Protein AF-A0A1F7LRV3-F1 (afdb_monomer)

pLDDT: mean 76.82, std 17.43, range [38.5, 96.56]

Radius of gyration: 21.8 Å; Cα contacts (8 Å, |Δi|>4): 154; chains: 1; bounding box: 42×73×47 Å

Sequence (112 aa):
MTPTVVPGAGEVVSFTTLYSPPEGFRSPLHIALVELEGGARFVCHGAETRGLKIGAAVAVEAVDEVYYFSHLGALDRARLFWRRAGRAGDRVTAIARSLAKRAWKGPSRGAS

Structure (mmCIF, N/CA/C/O backbone):
data_AF-A0A1F7LRV3-F1
#
_entry.id   AF-A0A1F7LRV3-F1
#
loop_
_atom_site.group_PDB
_atom_site.id
_atom_site.type_symbol
_atom_site.label_atom_id
_atom_site.label_alt_id
_atom_site.label_comp_id
_atom_site.label_asym_id
_atom_site.label_entity_id
_atom_site.label_seq_id
_atom_site.pdbx_PDB_ins_code
_atom_site.Cartn_x
_atom_site.Cartn_y
_atom_site.Cartn_z
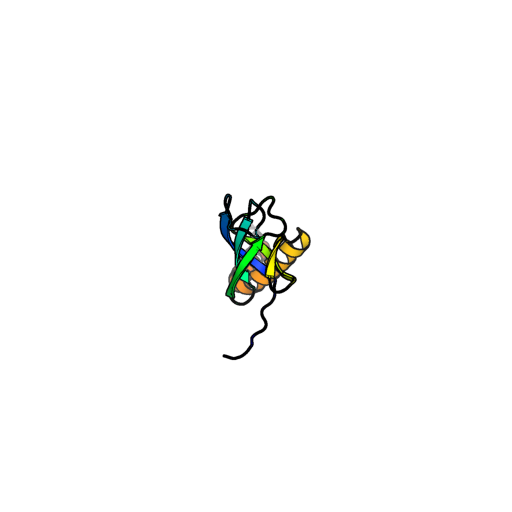_atom_site.occupancy
_atom_site.B_iso_or_equiv
_atom_site.auth_seq_id
_atom_site.auth_comp_id
_atom_site.auth_asym_id
_atom_site.auth_atom_id
_atom_site.pdbx_PDB_model_num
ATOM 1 N N . MET A 1 1 ? -8.903 -20.695 12.278 1.00 71.75 1 MET A N 1
ATOM 2 C CA . MET A 1 1 ? -9.060 -19.232 12.109 1.00 71.75 1 MET A CA 1
ATOM 3 C C . MET A 1 1 ? -10.427 -18.979 11.498 1.00 71.75 1 MET A C 1
ATOM 5 O O . MET A 1 1 ? -10.827 -19.771 10.654 1.00 71.75 1 MET A O 1
ATOM 9 N N . THR A 1 2 ? -11.143 -17.940 11.927 1.00 87.00 2 THR A N 1
ATOM 10 C CA . THR A 1 2 ? -12.458 -17.591 11.363 1.00 87.00 2 THR A CA 1
ATOM 11 C C . THR A 1 2 ? -12.261 -16.582 10.231 1.00 87.00 2 THR A C 1
ATOM 13 O O . THR A 1 2 ? -11.618 -15.557 10.472 1.00 87.00 2 THR A O 1
ATOM 16 N N . PRO A 1 3 ? -12.776 -16.837 9.015 1.00 84.94 3 PRO A N 1
ATOM 17 C CA . PRO A 1 3 ? -12.734 -15.858 7.934 1.00 84.94 3 PRO A CA 1
ATOM 18 C C . PRO A 1 3 ? -13.350 -14.531 8.382 1.00 84.94 3 PRO A C 1
ATOM 20 O O . PRO A 1 3 ? -14.369 -14.515 9.071 1.00 84.94 3 PRO A O 1
ATOM 23 N N . THR A 1 4 ? -12.720 -13.420 8.016 1.00 83.62 4 THR A N 1
ATOM 24 C CA . THR A 1 4 ? -13.196 -12.073 8.347 1.00 83.62 4 THR A CA 1
ATOM 25 C C . THR A 1 4 ? -13.136 -11.212 7.100 1.00 83.62 4 THR A C 1
ATOM 27 O O . THR A 1 4 ? -12.169 -11.274 6.345 1.00 83.62 4 THR A O 1
ATOM 30 N N . VAL A 1 5 ? -14.175 -10.406 6.897 1.00 85.44 5 VAL A N 1
ATOM 31 C CA . VAL A 1 5 ? -14.250 -9.435 5.806 1.00 85.44 5 VAL A CA 1
ATOM 32 C C . VAL A 1 5 ? -13.876 -8.067 6.361 1.00 85.44 5 VAL A C 1
ATOM 34 O O . VAL A 1 5 ? -14.474 -7.603 7.333 1.00 85.44 5 VAL A O 1
ATOM 37 N N . VAL A 1 6 ? -12.891 -7.424 5.739 1.00 85.38 6 VAL A N 1
ATOM 38 C CA . VAL A 1 6 ? -12.463 -6.058 6.055 1.00 85.38 6 VAL A CA 1
ATOM 39 C C . VAL A 1 6 ? -12.722 -5.155 4.848 1.00 85.38 6 VAL A C 1
ATOM 41 O O . VAL A 1 6 ? -12.553 -5.607 3.713 1.00 85.38 6 VAL A O 1
ATOM 44 N N . PRO A 1 7 ? -13.151 -3.896 5.039 1.00 87.00 7 PRO A N 1
ATOM 45 C CA . PRO A 1 7 ? -13.257 -2.955 3.932 1.00 87.00 7 PRO A CA 1
ATOM 46 C C . PRO A 1 7 ? -11.894 -2.746 3.261 1.00 87.00 7 PRO A C 1
ATOM 48 O O . PRO A 1 7 ? -10.893 -2.524 3.938 1.00 87.00 7 PRO A O 1
ATOM 51 N N . GLY A 1 8 ? -11.863 -2.757 1.927 1.00 87.00 8 GLY A N 1
ATOM 52 C CA . GLY A 1 8 ? -10.634 -2.581 1.143 1.00 87.00 8 GLY A CA 1
ATOM 53 C C . GLY A 1 8 ? -10.061 -1.160 1.150 1.00 87.00 8 GLY A C 1
ATOM 54 O O . GLY A 1 8 ? -9.047 -0.915 0.515 1.00 87.00 8 GLY A O 1
ATOM 55 N N . ALA A 1 9 ? -10.677 -0.202 1.844 1.00 90.69 9 ALA A N 1
ATOM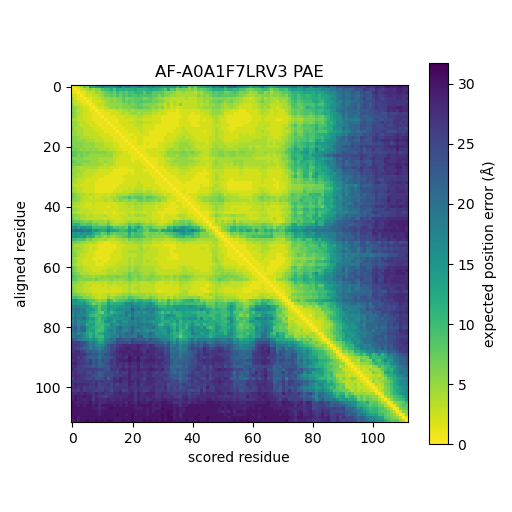 56 C CA . ALA A 1 9 ? -10.140 1.150 1.966 1.00 90.69 9 ALA A CA 1
ATOM 57 C C . ALA A 1 9 ? -9.184 1.268 3.162 1.00 90.69 9 ALA A C 1
ATOM 59 O O . ALA A 1 9 ? -9.446 0.718 4.233 1.00 90.69 9 ALA A O 1
ATOM 60 N N . GLY A 1 10 ? -8.103 2.032 3.004 1.00 92.19 10 GLY A N 1
ATOM 61 C CA . GLY A 1 10 ? -7.087 2.184 4.040 1.00 92.19 10 GLY A CA 1
ATOM 62 C C . GLY A 1 10 ? -6.165 3.383 3.853 1.00 92.19 10 GLY A C 1
ATOM 63 O O . GLY A 1 10 ? -6.411 4.275 3.039 1.00 92.19 10 GLY A O 1
ATOM 64 N N . GLU A 1 11 ? -5.103 3.417 4.652 1.00 93.00 11 GLU A N 1
ATOM 65 C CA . GLU A 1 11 ? -4.023 4.403 4.564 1.00 93.00 11 GLU A CA 1
ATOM 66 C C . GLU A 1 11 ? -2.659 3.724 4.456 1.00 93.00 11 GLU A C 1
ATOM 68 O O . GLU A 1 11 ? -2.385 2.737 5.137 1.00 93.00 11 GLU A O 1
ATOM 73 N N . VAL A 1 12 ? -1.778 4.287 3.631 1.00 93.88 12 VAL A N 1
ATOM 74 C CA . VAL A 1 12 ? -0.375 3.866 3.549 1.00 93.88 12 VAL A CA 1
ATOM 75 C C . VAL A 1 12 ? 0.329 4.226 4.854 1.00 93.88 12 VAL A C 1
ATOM 77 O O . VAL A 1 12 ? 0.516 5.404 5.152 1.00 93.88 12 VAL A O 1
ATOM 80 N N . VAL A 1 13 ? 0.761 3.229 5.621 1.00 96.00 13 VAL A N 1
ATOM 81 C CA . VAL A 1 13 ? 1.532 3.442 6.859 1.00 96.00 13 VAL A CA 1
ATOM 82 C C . VAL A 1 13 ? 3.038 3.418 6.611 1.00 96.00 13 VAL A C 1
ATOM 84 O O . VAL A 1 13 ? 3.793 4.090 7.306 1.00 96.00 13 VAL A O 1
ATOM 87 N N . SER A 1 14 ? 3.480 2.673 5.601 1.00 96.06 14 SER A N 1
ATOM 88 C CA . SER A 1 14 ? 4.870 2.620 5.153 1.00 96.06 14 SER A CA 1
ATOM 89 C C . SER A 1 14 ? 4.914 2.165 3.700 1.00 96.06 14 SER A C 1
ATOM 91 O O . SER A 1 14 ? 3.994 1.492 3.235 1.00 96.06 14 SER A O 1
ATOM 93 N N . PHE A 1 15 ? 5.971 2.517 2.977 1.00 95.56 15 PHE A N 1
ATOM 94 C CA . PHE A 1 15 ? 6.179 2.040 1.618 1.00 95.56 15 PHE A CA 1
ATOM 95 C C . PHE A 1 15 ? 7.659 1.892 1.295 1.00 95.56 15 PHE A C 1
ATOM 97 O O . PHE A 1 15 ? 8.525 2.489 1.932 1.00 95.56 15 PHE A O 1
ATOM 104 N N . THR A 1 16 ? 7.931 1.099 0.270 1.00 94.38 16 THR A N 1
ATOM 105 C CA . THR A 1 16 ? 9.247 0.964 -0.333 1.00 94.38 16 THR A CA 1
ATOM 106 C C . THR A 1 16 ? 9.123 0.881 -1.849 1.00 94.38 16 THR A C 1
ATOM 108 O O . THR A 1 16 ? 8.078 0.515 -2.396 1.00 94.38 16 THR A O 1
ATOM 111 N N . THR A 1 17 ? 10.211 1.231 -2.521 1.00 93.31 17 THR A N 1
ATOM 112 C CA . THR A 1 17 ? 10.355 1.111 -3.967 1.00 93.31 17 THR A CA 1
ATOM 113 C C . THR A 1 17 ? 11.542 0.205 -4.244 1.00 93.31 17 THR A C 1
ATOM 115 O O . THR A 1 17 ? 12.679 0.538 -3.913 1.00 93.31 17 THR A O 1
ATOM 118 N N . LEU A 1 18 ? 11.278 -0.943 -4.860 1.00 94.00 18 LEU A N 1
ATOM 119 C CA . LEU A 1 18 ? 12.298 -1.869 -5.322 1.00 94.00 18 LEU A CA 1
ATOM 120 C C . LEU A 1 18 ? 12.686 -1.474 -6.748 1.00 94.00 18 LEU A C 1
ATOM 122 O O . LEU A 1 18 ? 11.956 -1.739 -7.702 1.00 94.00 18 LEU A O 1
ATOM 126 N N . TYR A 1 19 ? 13.848 -0.837 -6.885 1.00 94.25 19 TYR A N 1
ATOM 127 C CA . TYR A 1 19 ? 14.411 -0.475 -8.191 1.00 94.25 19 TYR A CA 1
ATOM 128 C C . TYR A 1 19 ? 15.015 -1.675 -8.939 1.00 94.25 19 TYR A C 1
ATOM 130 O O . TYR A 1 19 ? 15.108 -1.647 -10.164 1.00 94.25 19 TYR A O 1
ATOM 138 N N . SER A 1 20 ? 15.351 -2.748 -8.219 1.00 95.88 20 SER A N 1
ATOM 139 C CA . SER A 1 20 ? 15.858 -4.007 -8.780 1.00 95.88 20 SER A CA 1
ATOM 140 C C . SER A 1 20 ? 15.039 -5.186 -8.245 1.00 95.88 20 SER A C 1
ATOM 142 O O . SER A 1 20 ? 15.511 -5.902 -7.360 1.00 95.88 20 SER A O 1
ATOM 144 N N . PRO A 1 21 ? 13.777 -5.346 -8.681 1.00 95.38 21 PRO A N 1
ATOM 145 C CA . PRO A 1 21 ? 12.944 -6.450 -8.230 1.00 95.38 21 PRO A CA 1
ATOM 146 C C . PRO A 1 21 ? 13.395 -7.781 -8.869 1.00 95.38 21 PRO A C 1
ATOM 148 O O . PRO A 1 21 ? 14.099 -7.765 -9.883 1.00 95.38 21 PRO A O 1
ATOM 151 N N . PRO A 1 22 ? 13.011 -8.933 -8.290 1.00 93.31 22 PRO A N 1
ATOM 152 C CA . PRO A 1 22 ? 13.290 -10.237 -8.886 1.00 93.31 22 PRO A CA 1
ATOM 153 C C . PRO A 1 22 ? 12.568 -10.417 -10.230 1.00 93.31 22 PRO A C 1
ATOM 155 O O . PRO A 1 22 ? 11.663 -9.654 -10.582 1.00 93.31 22 PRO A O 1
ATOM 158 N N . GLU A 1 23 ? 12.964 -11.449 -10.978 1.00 94.38 23 GLU A N 1
ATOM 159 C CA . GLU A 1 23 ? 12.320 -11.813 -12.242 1.00 94.38 23 GLU A CA 1
ATOM 160 C C . GLU A 1 23 ? 10.802 -12.003 -12.068 1.00 94.38 23 GLU A C 1
ATOM 162 O O . GLU A 1 23 ? 10.328 -12.470 -11.032 1.00 94.38 23 GLU A O 1
ATOM 167 N N . GLY A 1 24 ? 10.035 -11.595 -13.083 1.00 88.25 24 GLY A N 1
ATOM 168 C CA . GLY A 1 24 ? 8.569 -11.605 -13.054 1.00 88.25 24 GLY A CA 1
ATOM 169 C C . GLY A 1 24 ? 7.928 -10.291 -12.593 1.00 88.25 24 GLY A C 1
ATOM 170 O O . GLY A 1 24 ? 6.725 -10.115 -12.768 1.00 88.25 24 GLY A O 1
ATOM 171 N N . PHE A 1 25 ? 8.707 -9.328 -12.090 1.00 89.00 25 PHE A N 1
ATOM 172 C CA . PHE A 1 25 ? 8.210 -8.010 -11.685 1.00 89.00 25 PHE A CA 1
ATOM 173 C C . PHE A 1 25 ? 8.751 -6.889 -12.571 1.00 89.00 25 PHE A C 1
ATOM 175 O O . PHE A 1 25 ? 9.909 -6.888 -12.987 1.00 89.00 25 PHE A O 1
ATOM 182 N N . ARG A 1 26 ? 7.914 -5.880 -12.830 1.00 86.44 26 ARG A N 1
ATOM 183 C CA . ARG A 1 26 ? 8.348 -4.662 -13.524 1.00 86.44 26 ARG A CA 1
ATOM 184 C C . ARG A 1 26 ? 9.079 -3.738 -12.552 1.00 86.44 26 ARG A C 1
ATOM 186 O O . ARG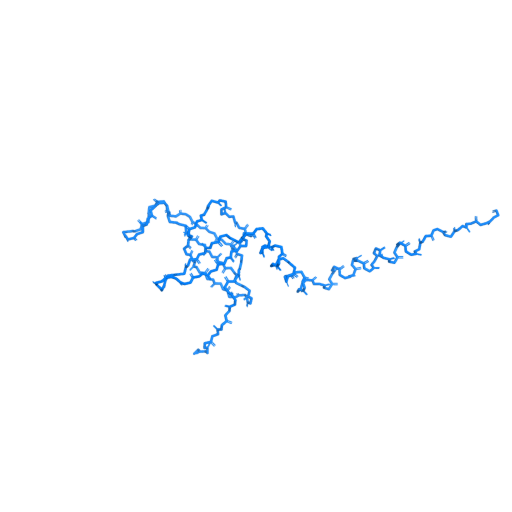 A 1 26 ? 8.623 -3.541 -11.429 1.00 86.44 26 ARG A O 1
ATOM 193 N N . SER A 1 27 ? 10.184 -3.148 -13.005 1.00 90.94 27 SER A N 1
ATOM 194 C CA . SER A 1 27 ? 10.876 -2.082 -12.277 1.00 90.94 27 SER A CA 1
ATOM 195 C C . SER A 1 27 ? 10.350 -0.697 -12.697 1.00 90.94 27 SER A C 1
ATOM 197 O O . SER A 1 27 ? 10.155 -0.479 -13.897 1.00 90.94 27 SER A O 1
ATOM 199 N N . PRO A 1 28 ? 10.149 0.248 -11.756 1.00 91.00 28 PRO A N 1
ATOM 200 C CA . PRO A 1 28 ? 10.231 0.059 -10.306 1.00 91.00 28 PRO A CA 1
ATOM 201 C C . PRO A 1 28 ? 8.984 -0.646 -9.747 1.00 91.00 28 PRO A C 1
ATOM 203 O O . PRO A 1 28 ? 7.859 -0.334 -10.137 1.00 91.00 28 PRO A O 1
ATOM 206 N N . LEU A 1 29 ? 9.179 -1.555 -8.786 1.00 91.06 29 LEU A N 1
ATOM 207 C CA . LEU A 1 29 ? 8.076 -2.174 -8.049 1.00 91.06 29 LEU A CA 1
ATOM 208 C C . LEU A 1 29 ? 7.824 -1.396 -6.760 1.00 91.06 29 LEU A C 1
ATOM 210 O O . LEU A 1 29 ? 8.695 -1.299 -5.895 1.00 91.06 29 LEU A O 1
ATOM 214 N N . HIS A 1 30 ? 6.614 -0.876 -6.607 1.00 92.75 30 HIS A N 1
ATOM 215 C CA . HIS A 1 30 ? 6.199 -0.216 -5.378 1.00 92.75 30 HIS A CA 1
ATOM 216 C C . HIS A 1 30 ? 5.435 -1.177 -4.484 1.00 92.75 30 HIS A C 1
ATOM 218 O O . HIS A 1 30 ? 4.522 -1.865 -4.938 1.00 92.75 30 HIS A O 1
ATOM 224 N N . ILE A 1 31 ? 5.785 -1.180 -3.204 1.00 94.56 31 ILE A N 1
ATOM 225 C CA . ILE A 1 31 ? 5.151 -2.014 -2.191 1.00 94.56 31 ILE A CA 1
ATOM 226 C C . ILE A 1 31 ? 4.786 -1.115 -1.018 1.00 94.56 31 ILE A C 1
ATOM 228 O O . ILE A 1 31 ? 5.612 -0.324 -0.561 1.00 94.56 31 ILE A O 1
ATOM 232 N N . ALA A 1 32 ? 3.560 -1.231 -0.523 1.00 95.44 32 ALA A N 1
ATOM 233 C CA . ALA A 1 32 ? 3.103 -0.474 0.632 1.00 95.44 32 ALA A CA 1
ATOM 234 C C . ALA A 1 32 ? 2.518 -1.394 1.696 1.00 95.44 32 ALA A C 1
ATOM 236 O O . ALA A 1 32 ? 1.822 -2.358 1.387 1.00 95.44 32 ALA A O 1
ATOM 237 N N . LEU A 1 33 ? 2.774 -1.048 2.954 1.00 96.56 33 LEU A N 1
ATOM 238 C CA . LEU A 1 33 ? 1.985 -1.513 4.080 1.00 96.56 33 LEU A CA 1
ATOM 239 C C . LEU A 1 33 ? 0.794 -0.561 4.220 1.00 96.56 33 LEU A C 1
ATOM 241 O O . LEU A 1 33 ? 0.976 0.641 4.432 1.00 96.56 33 LEU A O 1
ATOM 245 N N . VAL A 1 34 ? -0.414 -1.098 4.091 1.00 94.69 34 VAL A N 1
ATOM 246 C CA . VAL A 1 34 ? -1.679 -0.368 4.174 1.00 94.69 34 VAL A CA 1
ATOM 247 C C . VAL A 1 34 ? -2.422 -0.812 5.424 1.00 94.69 34 VAL A C 1
ATOM 249 O O . VAL A 1 34 ? -2.649 -2.003 5.625 1.00 94.69 34 VAL A O 1
ATOM 252 N N . GLU A 1 35 ? -2.816 0.140 6.262 1.00 94.75 35 GLU A N 1
ATOM 253 C CA . GLU A 1 35 ? -3.745 -0.103 7.362 1.00 94.75 35 GLU A CA 1
ATOM 254 C C . GLU A 1 35 ? -5.179 0.126 6.875 1.00 94.75 35 GLU A C 1
ATOM 256 O O . GLU A 1 35 ? -5.558 1.244 6.513 1.00 94.75 35 GLU A O 1
ATOM 261 N N . LEU A 1 36 ? -5.960 -0.952 6.828 1.00 91.56 36 LEU A N 1
ATOM 262 C CA . LEU A 1 36 ? -7.347 -0.968 6.376 1.00 91.56 36 LEU A CA 1
ATOM 263 C C . LEU A 1 36 ? -8.298 -0.460 7.464 1.00 91.56 36 LEU A C 1
ATOM 265 O O . LEU A 1 36 ? -7.998 -0.483 8.664 1.00 91.56 36 LEU A O 1
ATOM 269 N N . GLU A 1 37 ? -9.497 -0.044 7.057 1.00 84.88 37 GLU A N 1
ATOM 270 C CA . GLU A 1 37 ? -10.591 0.185 7.999 1.00 84.88 37 GLU A CA 1
ATOM 271 C C . GLU A 1 37 ? -10.834 -1.088 8.837 1.00 84.88 37 GLU A C 1
ATOM 273 O O . GLU A 1 37 ? -11.040 -2.175 8.309 1.00 84.88 37 GLU A O 1
ATOM 278 N N . GLY A 1 38 ? -10.796 -0.967 10.167 1.00 83.00 38 GLY A N 1
ATOM 279 C CA . GLY A 1 38 ? -10.878 -2.119 11.080 1.00 83.00 38 GLY A CA 1
ATOM 280 C C . GLY A 1 38 ? -9.530 -2.585 11.642 1.00 83.00 38 GLY A C 1
ATOM 281 O O . GLY A 1 38 ? -9.515 -3.487 12.472 1.00 83.00 38 GLY A O 1
ATOM 282 N N . GLY A 1 39 ? -8.421 -1.942 11.259 1.00 85.19 39 GLY A N 1
ATOM 283 C CA . GLY A 1 39 ? -7.105 -2.116 11.888 1.00 85.19 39 GLY A CA 1
ATOM 284 C C . GLY A 1 39 ? -6.272 -3.277 11.338 1.00 85.19 39 GLY A C 1
ATOM 285 O O . GLY A 1 39 ? -5.139 -3.474 11.776 1.00 85.19 39 GLY A O 1
ATOM 286 N N . ALA A 1 40 ? -6.796 -4.032 10.367 1.00 91.06 40 ALA A N 1
ATOM 287 C CA . ALA A 1 40 ? -6.009 -5.013 9.626 1.00 91.06 40 ALA A CA 1
ATOM 288 C C . ALA A 1 40 ? -4.918 -4.314 8.801 1.00 91.06 40 ALA A C 1
ATOM 290 O O . ALA A 1 40 ? -5.126 -3.216 8.285 1.00 91.06 40 ALA A O 1
ATOM 291 N N . ARG A 1 41 ? -3.758 -4.960 8.653 1.00 93.75 41 ARG A N 1
ATOM 292 C CA . ARG A 1 41 ? -2.639 -4.439 7.859 1.00 93.75 41 ARG A CA 1
ATOM 293 C C . ARG A 1 41 ? -2.289 -5.394 6.733 1.00 93.75 41 ARG A C 1
ATOM 295 O O . ARG A 1 41 ? -2.123 -6.585 6.977 1.00 93.75 41 ARG A O 1
ATOM 302 N N . PHE A 1 42 ? -2.169 -4.857 5.526 1.00 92.75 42 PHE A N 1
ATOM 303 C CA . PHE A 1 42 ? -1.890 -5.605 4.304 1.00 92.75 42 PHE A CA 1
ATOM 304 C C . PHE A 1 42 ? -0.651 -5.056 3.605 1.00 92.75 42 PHE A C 1
ATOM 306 O O . PHE A 1 42 ? -0.440 -3.845 3.574 1.00 92.75 42 PHE A O 1
ATOM 313 N N . VAL A 1 43 ? 0.160 -5.949 3.040 1.00 94.12 43 VAL A N 1
ATOM 314 C CA . VAL A 1 43 ? 1.256 -5.584 2.137 1.00 94.12 43 VAL A CA 1
ATOM 315 C C . VAL A 1 43 ? 0.748 -5.742 0.708 1.00 94.12 43 VAL A C 1
ATOM 317 O O . VAL A 1 43 ? 0.343 -6.837 0.328 1.00 94.12 43 VAL A O 1
ATOM 320 N N . CYS A 1 44 ? 0.753 -4.653 -0.060 1.00 91.25 44 CYS A N 1
ATOM 321 C CA . CYS A 1 44 ? 0.132 -4.590 -1.385 1.00 91.25 44 CYS A CA 1
ATOM 322 C C . CYS A 1 44 ? 1.095 -4.007 -2.432 1.00 91.25 44 CYS A C 1
ATOM 324 O O . CYS A 1 44 ? 1.950 -3.176 -2.106 1.00 91.25 44 CYS A O 1
ATOM 326 N N . HIS A 1 45 ? 0.911 -4.386 -3.698 1.00 92.19 45 HIS A N 1
ATOM 327 C CA . HIS A 1 45 ? 1.626 -3.822 -4.848 1.00 92.19 45 HIS A CA 1
ATOM 328 C C . HIS A 1 45 ? 1.010 -2.490 -5.290 1.00 92.19 45 HIS A C 1
ATOM 330 O O . HIS A 1 45 ? -0.204 -2.335 -5.295 1.00 92.19 45 HIS A O 1
ATOM 336 N N . GLY A 1 46 ? 1.819 -1.522 -5.708 1.00 88.75 46 GLY A N 1
ATOM 337 C CA . GLY A 1 46 ? 1.303 -0.267 -6.259 1.00 88.75 46 GLY A CA 1
ATOM 338 C C . GLY A 1 46 ? 0.924 -0.412 -7.730 1.00 88.75 46 GLY A C 1
ATOM 339 O O . GLY A 1 46 ? 1.793 -0.721 -8.541 1.00 88.75 46 GLY A O 1
ATOM 340 N N . ALA A 1 47 ? -0.342 -0.159 -8.081 1.00 78.94 47 ALA A N 1
ATOM 341 C CA . ALA A 1 47 ? -0.793 -0.146 -9.479 1.00 78.94 47 ALA A CA 1
ATOM 342 C C . ALA A 1 47 ? -0.426 1.168 -10.201 1.00 78.94 47 ALA A C 1
ATOM 344 O O . ALA A 1 47 ? 0.036 1.149 -11.339 1.00 78.94 47 ALA A O 1
ATOM 345 N N . GLU A 1 48 ? -0.570 2.308 -9.518 1.00 68.00 48 GLU A N 1
ATOM 346 C CA . GLU A 1 48 ? -0.150 3.630 -9.992 1.00 68.00 48 GLU A CA 1
ATOM 347 C C . GLU A 1 48 ? 0.301 4.479 -8.794 1.00 68.00 48 GLU A C 1
ATOM 349 O O . GLU A 1 48 ? -0.461 4.721 -7.859 1.00 68.00 48 GLU A O 1
ATOM 354 N N . THR A 1 49 ? 1.570 4.892 -8.780 1.00 64.44 49 THR A N 1
ATOM 355 C CA . THR A 1 49 ? 2.256 5.370 -7.559 1.00 64.44 49 THR A CA 1
ATOM 356 C C . THR A 1 49 ? 2.770 6.801 -7.646 1.00 64.44 49 THR A C 1
ATOM 358 O O . THR A 1 49 ? 3.568 7.241 -6.810 1.00 64.44 49 THR A O 1
ATOM 361 N N . ARG A 1 50 ? 2.305 7.571 -8.636 1.00 70.75 50 ARG A N 1
ATOM 362 C CA . ARG A 1 50 ? 2.597 9.006 -8.693 1.00 70.75 50 ARG A CA 1
ATOM 363 C C . ARG A 1 50 ? 2.056 9.681 -7.432 1.00 70.75 50 ARG A C 1
ATOM 365 O O . ARG A 1 50 ? 0.851 9.774 -7.236 1.00 70.75 50 ARG A O 1
ATOM 372 N N . GLY A 1 51 ? 2.965 10.184 -6.596 1.00 71.75 51 GLY A N 1
ATOM 373 C CA . GLY A 1 51 ? 2.610 10.871 -5.352 1.00 71.75 51 GLY A CA 1
ATOM 374 C C . GLY A 1 51 ? 2.383 9.954 -4.145 1.00 71.75 51 GLY A C 1
ATOM 375 O O . GLY A 1 51 ? 1.728 10.381 -3.189 1.00 71.75 51 GLY A O 1
ATOM 376 N N . LEU A 1 52 ? 2.933 8.731 -4.160 1.00 83.94 52 LEU A N 1
ATOM 377 C CA . LEU A 1 52 ? 2.919 7.834 -3.004 1.00 83.94 52 LEU A CA 1
ATOM 378 C C . LEU A 1 52 ? 3.560 8.505 -1.782 1.00 83.94 52 LEU A C 1
ATOM 380 O O . LEU A 1 52 ? 4.698 8.971 -1.824 1.00 83.94 52 LEU A O 1
ATOM 384 N N . LYS A 1 53 ? 2.810 8.548 -0.683 1.00 90.12 53 LYS A N 1
ATOM 385 C CA . LYS A 1 53 ? 3.248 9.111 0.593 1.00 90.12 53 LYS A CA 1
ATOM 386 C C . LYS A 1 53 ? 2.602 8.366 1.749 1.00 90.12 53 LYS A C 1
ATOM 388 O O . LYS A 1 53 ? 1.492 7.852 1.622 1.00 90.12 53 LYS A O 1
ATOM 393 N N . ILE A 1 54 ? 3.276 8.373 2.891 1.00 92.81 54 ILE A N 1
ATOM 394 C CA . ILE A 1 54 ? 2.685 7.922 4.152 1.00 92.81 54 ILE A CA 1
ATOM 395 C C . ILE A 1 54 ? 1.459 8.797 4.466 1.00 92.81 54 ILE A C 1
ATOM 397 O O . ILE A 1 54 ? 1.461 10.006 4.215 1.00 92.81 54 ILE A O 1
ATOM 401 N N . GLY A 1 55 ? 0.390 8.173 4.956 1.00 90.56 55 GLY A N 1
ATOM 402 C CA . GLY A 1 55 ? -0.914 8.791 5.194 1.00 90.56 55 GLY A CA 1
ATOM 403 C C . GLY A 1 55 ? -1.761 8.983 3.932 1.00 90.56 55 GLY A C 1
ATOM 404 O O . GLY A 1 55 ? -2.830 9.589 4.000 1.00 90.56 55 GLY A O 1
ATOM 405 N N . ALA A 1 56 ? -1.318 8.506 2.762 1.00 89.12 56 ALA A N 1
ATOM 406 C CA . ALA A 1 56 ? -2.159 8.516 1.571 1.00 89.12 56 ALA A CA 1
ATOM 407 C C . ALA A 1 56 ? -3.323 7.532 1.730 1.00 89.12 56 ALA A C 1
ATOM 409 O O . ALA A 1 56 ? -3.109 6.358 2.028 1.00 89.12 56 ALA A O 1
ATOM 410 N N . ALA A 1 57 ? -4.542 8.011 1.480 1.00 90.19 57 ALA A N 1
ATOM 411 C CA . ALA A 1 57 ? -5.723 7.165 1.406 1.00 90.19 57 ALA A CA 1
ATOM 412 C C . ALA A 1 57 ? -5.728 6.367 0.094 1.00 90.19 57 ALA A C 1
ATOM 414 O O . ALA A 1 57 ? -5.542 6.935 -0.991 1.00 90.19 57 ALA A O 1
ATOM 415 N N . VAL A 1 58 ? -5.947 5.062 0.215 1.00 90.56 58 VAL A N 1
ATOM 416 C CA . VAL A 1 58 ? -5.872 4.095 -0.884 1.00 90.56 58 VAL A CA 1
ATOM 417 C C . VAL A 1 58 ? -7.012 3.085 -0.799 1.00 90.56 58 VAL A C 1
ATOM 419 O O . VAL A 1 58 ? -7.575 2.863 0.276 1.00 90.56 58 VAL A O 1
ATOM 422 N N . ALA A 1 59 ? -7.339 2.477 -1.933 1.00 90.75 59 ALA A N 1
ATOM 423 C CA . ALA A 1 59 ? -8.153 1.271 -2.000 1.00 90.75 59 ALA A CA 1
ATOM 424 C C . ALA A 1 59 ? -7.256 0.078 -2.325 1.00 90.75 59 ALA A C 1
ATOM 426 O O . ALA A 1 59 ? -6.270 0.236 -3.043 1.00 90.75 59 ALA A O 1
ATOM 427 N N . VAL A 1 60 ? -7.596 -1.085 -1.778 1.00 90.56 60 VAL A N 1
ATOM 428 C CA . VAL A 1 60 ? -6.964 -2.371 -2.043 1.00 90.56 60 VAL A CA 1
ATOM 429 C C . VAL A 1 60 ? -7.932 -3.237 -2.834 1.00 90.56 60 VAL A C 1
ATOM 431 O O . VAL A 1 60 ? -9.069 -3.447 -2.411 1.00 90.56 60 VAL A O 1
ATOM 434 N N . GLU A 1 61 ? -7.457 -3.756 -3.959 1.00 89.12 61 GLU A N 1
ATOM 435 C CA . GLU A 1 61 ? -8.205 -4.620 -4.868 1.00 89.12 61 GLU A CA 1
ATOM 436 C C . GLU A 1 61 ? -7.388 -5.878 -5.169 1.00 89.12 61 GLU A C 1
ATOM 438 O O . GLU A 1 61 ? -6.166 -5.813 -5.310 1.00 89.12 61 GLU A O 1
ATOM 443 N N . ALA A 1 62 ? -8.055 -7.029 -5.246 1.00 89.00 62 ALA A N 1
ATOM 444 C CA . ALA A 1 62 ? -7.434 -8.280 -5.666 1.00 89.00 62 ALA A CA 1
ATOM 445 C C . ALA A 1 62 ? -7.641 -8.464 -7.174 1.00 89.00 62 ALA A C 1
ATOM 447 O O . ALA A 1 62 ? -8.779 -8.488 -7.641 1.00 89.00 62 ALA A O 1
ATOM 448 N N . VAL A 1 63 ? -6.547 -8.600 -7.919 1.00 86.25 63 VAL A N 1
ATOM 449 C CA . VAL A 1 63 ? -6.536 -8.894 -9.357 1.00 86.25 63 VAL A CA 1
ATOM 450 C C . VAL A 1 63 ? -5.625 -10.094 -9.560 1.00 86.25 63 VAL A C 1
ATOM 452 O O . VAL A 1 63 ? -4.460 -10.036 -9.177 1.00 86.25 63 VAL A O 1
ATOM 455 N N . ASP A 1 64 ? -6.158 -11.183 -10.116 1.00 86.94 64 ASP A N 1
ATOM 456 C CA . ASP A 1 64 ? -5.415 -12.429 -10.355 1.00 86.94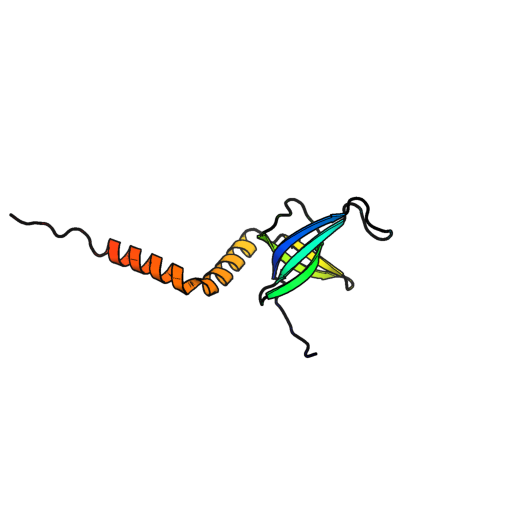 64 ASP A CA 1
ATOM 457 C C . ASP A 1 64 ? -4.649 -12.928 -9.110 1.00 86.94 64 ASP A C 1
ATOM 459 O O . ASP A 1 64 ? -3.464 -13.243 -9.174 1.00 86.94 64 ASP A O 1
ATOM 463 N N . GLU A 1 65 ? -5.322 -12.958 -7.952 1.00 84.31 65 GLU A N 1
ATOM 464 C CA . GLU A 1 65 ? -4.753 -13.339 -6.640 1.00 84.31 65 GLU A CA 1
ATOM 465 C C . GLU A 1 65 ? -3.648 -12.402 -6.102 1.00 84.31 65 GLU A C 1
ATOM 467 O O . GLU A 1 65 ? -3.041 -12.667 -5.062 1.00 84.31 65 GLU A O 1
ATOM 472 N N . VAL A 1 66 ? -3.407 -11.265 -6.761 1.00 85.75 66 VAL A N 1
ATOM 473 C CA . VAL A 1 66 ? -2.452 -10.240 -6.331 1.00 85.75 66 VAL A CA 1
ATOM 474 C C . VAL A 1 66 ? -3.197 -9.024 -5.789 1.00 85.75 66 VAL A C 1
ATOM 476 O O . VAL A 1 66 ? -4.107 -8.489 -6.417 1.00 85.75 66 VAL A O 1
ATOM 479 N N . TYR A 1 67 ? -2.787 -8.556 -4.612 1.00 89.69 67 TYR A N 1
ATOM 480 C CA . TYR A 1 67 ? -3.390 -7.393 -3.965 1.00 89.69 67 TYR A CA 1
ATOM 481 C C . TYR A 1 67 ? -2.684 -6.112 -4.393 1.00 89.69 67 TYR A C 1
ATOM 483 O O . TYR A 1 67 ? -1.514 -5.885 -4.063 1.00 89.69 67 TYR A O 1
ATOM 491 N N . TYR A 1 68 ? -3.417 -5.250 -5.085 1.00 90.38 68 TYR A N 1
ATOM 492 C CA . TYR A 1 68 ? -2.951 -3.947 -5.525 1.00 90.38 68 TYR A CA 1
ATOM 493 C C . TYR A 1 68 ? -3.547 -2.840 -4.675 1.00 90.38 68 TYR A C 1
ATOM 495 O O . TYR A 1 68 ? -4.700 -2.923 -4.270 1.00 90.38 68 TYR A O 1
ATOM 503 N N . PHE A 1 69 ? -2.774 -1.784 -4.438 1.00 91.12 69 PHE A N 1
ATOM 504 C CA . PHE A 1 69 ? -3.290 -0.524 -3.934 1.00 91.12 69 PHE A CA 1
ATOM 505 C C . PHE A 1 69 ? -3.288 0.546 -5.029 1.00 91.12 69 PHE A C 1
ATOM 507 O O . PHE A 1 69 ? -2.367 0.629 -5.851 1.00 91.12 69 PHE A O 1
ATOM 514 N N . SER A 1 70 ? -4.304 1.404 -5.001 1.00 87.50 70 SER A N 1
ATOM 515 C CA . SER A 1 70 ? -4.436 2.570 -5.874 1.00 87.50 70 SER A CA 1
ATOM 516 C C . SER A 1 70 ? -4.876 3.799 -5.076 1.00 87.50 70 SER A C 1
ATOM 518 O O . SER A 1 70 ? -5.500 3.699 -4.014 1.00 87.50 70 SER A O 1
ATOM 520 N N . H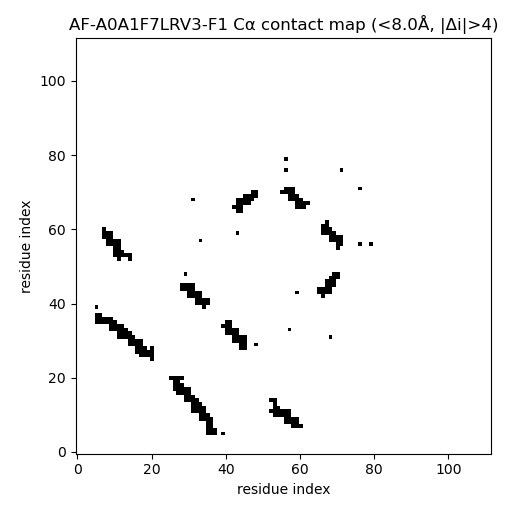IS A 1 71 ? -4.502 4.989 -5.549 1.00 83.94 71 HIS A N 1
ATOM 521 C CA . HIS A 1 71 ? -4.878 6.236 -4.891 1.00 83.94 71 HIS A CA 1
ATOM 522 C C . HIS A 1 71 ? -6.379 6.499 -5.004 1.00 83.94 71 HIS A C 1
ATOM 524 O O . HIS A 1 71 ? -6.948 6.478 -6.092 1.00 83.94 71 HIS A O 1
ATOM 530 N N . LEU A 1 72 ? -7.001 6.864 -3.882 1.00 77.44 72 LEU A N 1
ATOM 531 C CA . LEU A 1 72 ? -8.380 7.337 -3.887 1.00 77.44 72 LEU A CA 1
ATOM 532 C C . LEU A 1 72 ? -8.470 8.788 -4.383 1.00 77.44 72 LEU A C 1
ATOM 534 O O . LEU A 1 72 ? -7.692 9.668 -3.977 1.00 77.44 72 LEU A O 1
ATOM 538 N N . GLY A 1 73 ? -9.463 9.047 -5.236 1.00 69.06 73 GLY A N 1
ATOM 539 C CA . GLY A 1 73 ? -9.802 10.378 -5.734 1.00 69.06 73 GLY A CA 1
ATOM 540 C C . GLY A 1 73 ? -10.204 11.343 -4.612 1.00 69.06 73 GLY A C 1
ATOM 541 O O . GLY A 1 73 ? -10.535 10.943 -3.498 1.00 69.06 73 GLY A O 1
ATOM 542 N N . ALA A 1 74 ? -10.168 12.652 -4.878 1.00 63.72 74 ALA A N 1
ATOM 543 C CA . ALA A 1 74 ? -10.348 13.685 -3.847 1.00 63.72 74 ALA A CA 1
ATOM 544 C C . ALA A 1 74 ? -11.667 13.592 -3.060 1.00 63.72 74 ALA A C 1
ATOM 546 O O . ALA A 1 74 ? -11.680 13.860 -1.858 1.00 63.72 74 ALA A O 1
ATOM 547 N N . LEU A 1 75 ? -12.747 13.182 -3.725 1.00 60.22 75 LEU A N 1
ATOM 548 C CA . LEU A 1 75 ? -14.065 13.011 -3.115 1.00 60.22 75 LEU A CA 1
ATOM 549 C C . LEU A 1 75 ? -14.109 11.788 -2.189 1.00 60.22 75 LEU A C 1
ATOM 551 O O . LEU A 1 75 ? -14.604 11.885 -1.065 1.00 60.22 75 LEU A O 1
ATOM 555 N N . ASP A 1 76 ? -13.510 10.672 -2.606 1.00 67.31 76 ASP A N 1
ATOM 556 C CA . ASP A 1 76 ? -13.424 9.459 -1.788 1.00 67.31 76 ASP A CA 1
ATOM 557 C C . ASP A 1 76 ? -12.547 9.674 -0.552 1.00 67.31 76 ASP A C 1
ATOM 559 O O . ASP A 1 76 ? -12.881 9.209 0.540 1.00 67.31 76 ASP A O 1
ATOM 563 N N . ARG A 1 77 ? -11.485 10.484 -0.681 1.00 67.25 77 ARG A N 1
ATOM 564 C CA . ARG A 1 77 ? -10.676 10.929 0.464 1.00 67.25 77 ARG A CA 1
ATOM 565 C C . ARG A 1 77 ? -11.516 11.693 1.486 1.00 67.25 77 ARG A C 1
ATOM 567 O O . ARG A 1 77 ? -11.464 11.364 2.668 1.00 67.25 77 ARG A O 1
ATOM 574 N N . ALA A 1 78 ? -12.299 12.687 1.054 1.00 62.38 78 ALA A N 1
ATOM 575 C CA . ALA A 1 78 ? -13.143 13.482 1.953 1.00 62.38 78 ALA A CA 1
ATOM 576 C C . ALA A 1 78 ? -14.159 12.604 2.706 1.00 62.38 78 ALA A C 1
ATOM 578 O O . ALA A 1 78 ? -14.334 12.746 3.919 1.00 62.38 78 ALA A O 1
ATOM 579 N N . ARG A 1 79 ? -14.756 11.632 2.006 1.00 67.12 79 ARG A N 1
ATOM 580 C CA . ARG A 1 79 ? -15.677 10.658 2.599 1.00 67.12 79 ARG A CA 1
ATOM 581 C C . ARG A 1 79 ? -14.995 9.775 3.648 1.00 67.12 79 ARG A C 1
ATOM 583 O O . ARG A 1 79 ? -15.577 9.554 4.712 1.00 67.12 79 ARG A O 1
ATOM 590 N N . LEU A 1 80 ? -13.771 9.305 3.391 1.00 64.88 80 LEU A N 1
ATOM 591 C CA . LEU A 1 80 ? -13.005 8.516 4.365 1.00 64.88 80 LEU A CA 1
ATOM 592 C C . LEU A 1 80 ? -12.649 9.329 5.615 1.00 64.88 80 LEU A C 1
ATOM 594 O O . LEU A 1 80 ? -12.836 8.856 6.739 1.00 64.88 80 LEU A O 1
ATOM 598 N N . PHE A 1 81 ? -12.193 10.572 5.438 1.00 63.09 81 PHE A N 1
ATOM 599 C CA . PHE A 1 81 ? -11.868 11.455 6.561 1.00 63.09 81 PHE A CA 1
ATOM 600 C C . PHE A 1 81 ? -13.086 11.725 7.450 1.00 63.09 81 PHE A C 1
ATOM 602 O O . PHE A 1 81 ? -12.959 11.698 8.673 1.00 63.09 81 PHE A O 1
ATOM 609 N N . TRP A 1 82 ? -14.277 11.914 6.876 1.00 60.59 82 TRP A N 1
ATOM 610 C CA . TRP A 1 82 ? -15.507 12.081 7.658 1.00 60.59 82 TRP A CA 1
ATOM 611 C C . TRP A 1 82 ? -15.905 10.815 8.423 1.00 60.59 82 TRP A C 1
ATOM 613 O O . TRP A 1 82 ? -16.328 10.907 9.576 1.00 60.59 82 TRP A O 1
ATOM 623 N N . ARG A 1 83 ? -15.694 9.626 7.844 1.00 65.25 83 ARG A N 1
ATOM 624 C CA . ARG A 1 83 ? -15.909 8.352 8.551 1.00 65.25 83 ARG A CA 1
ATOM 625 C C . ARG A 1 83 ? -14.943 8.161 9.725 1.00 65.25 83 ARG A C 1
ATOM 627 O O . ARG A 1 83 ? -15.368 7.693 10.781 1.00 65.25 83 ARG A O 1
ATOM 634 N N . ARG A 1 84 ? -13.674 8.571 9.591 1.00 60.81 84 ARG A N 1
ATOM 635 C CA . ARG A 1 84 ? -12.699 8.566 10.703 1.00 60.81 84 ARG A CA 1
ATOM 636 C C . ARG A 1 84 ? -12.983 9.642 11.753 1.00 60.81 84 ARG A C 1
ATOM 638 O O . ARG A 1 84 ? -12.889 9.353 12.944 1.00 60.81 84 ARG A O 1
ATOM 645 N N . ALA A 1 85 ? -13.382 10.849 11.351 1.00 57.69 85 ALA A N 1
ATOM 646 C CA . ALA A 1 85 ? -13.760 11.917 12.279 1.00 57.69 85 ALA A CA 1
ATOM 647 C C . ALA A 1 85 ? -14.977 11.536 13.139 1.00 57.69 85 ALA A C 1
ATOM 649 O O . ALA A 1 85 ? -15.049 11.945 14.293 1.00 57.69 85 ALA A O 1
ATOM 650 N N . GLY A 1 86 ? -15.871 10.678 12.632 1.00 54.03 86 GLY A N 1
ATOM 651 C CA . GLY A 1 86 ? -16.935 10.060 13.429 1.00 54.03 86 GLY A CA 1
ATOM 652 C C . GLY A 1 86 ? -16.427 9.169 14.574 1.00 54.03 86 GLY A C 1
ATOM 653 O O . GLY A 1 86 ? -17.087 9.079 15.602 1.00 54.03 86 GLY A O 1
ATOM 654 N N . ARG A 1 87 ? -15.231 8.567 14.453 1.00 50.44 87 ARG A N 1
ATOM 655 C CA . ARG A 1 87 ? -14.568 7.796 15.529 1.00 50.44 87 ARG A CA 1
ATOM 656 C C . ARG A 1 87 ? -13.739 8.661 16.487 1.00 50.44 87 ARG A C 1
ATOM 658 O O . ARG A 1 87 ? -13.579 8.287 17.640 1.00 50.44 87 ARG A O 1
ATOM 665 N N . ALA A 1 88 ? -13.244 9.818 16.042 1.00 46.47 88 ALA A N 1
ATOM 666 C CA . ALA A 1 88 ? -12.593 10.832 16.889 1.00 46.47 88 ALA A CA 1
ATOM 667 C C . ALA A 1 88 ? -13.578 11.911 17.414 1.00 46.47 88 ALA A C 1
ATOM 669 O O . ALA A 1 88 ? -13.162 12.935 17.970 1.00 46.47 88 ALA A O 1
ATOM 670 N N . GLY A 1 89 ? -14.884 11.696 17.208 1.00 45.34 89 GLY A N 1
ATOM 671 C CA . GLY A 1 89 ? -15.955 12.694 17.303 1.00 45.34 89 GLY A CA 1
ATOM 672 C C . GLY A 1 89 ? -16.243 13.243 18.700 1.00 45.34 89 GLY A C 1
ATOM 673 O O . GLY A 1 89 ? -16.892 14.286 18.820 1.00 45.34 89 GLY A O 1
ATOM 674 N N . ASP A 1 90 ? -15.703 12.629 19.752 1.00 51.81 90 ASP A N 1
ATOM 675 C CA . ASP A 1 90 ? -15.932 13.100 21.120 1.00 51.81 90 ASP A CA 1
ATOM 676 C C . ASP A 1 90 ? -15.245 14.445 21.397 1.00 51.81 90 ASP A C 1
ATOM 678 O O . ASP A 1 90 ? -15.795 15.301 22.094 1.00 51.81 90 ASP A O 1
ATOM 682 N N . ARG A 1 91 ? -14.074 14.708 20.796 1.00 50.97 91 ARG A N 1
ATOM 683 C CA . ARG A 1 91 ? -13.356 15.978 21.021 1.00 50.97 91 ARG 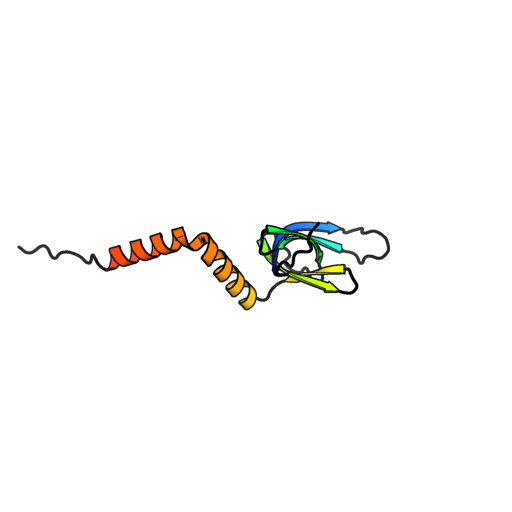A CA 1
ATOM 684 C C . ARG A 1 91 ? -13.849 17.121 20.137 1.00 50.97 91 ARG A C 1
ATOM 686 O O . ARG A 1 91 ? -13.866 18.267 20.582 1.00 50.97 91 ARG A O 1
ATOM 693 N N . VAL A 1 92 ? -14.288 16.835 18.911 1.00 54.59 92 VAL A N 1
ATOM 694 C CA . VAL A 1 92 ? -14.741 17.874 17.967 1.00 54.59 92 VAL A CA 1
ATOM 695 C C . VAL A 1 92 ? -16.103 18.431 18.380 1.00 54.59 92 VAL A C 1
ATOM 697 O O . VAL A 1 92 ? -16.291 19.648 18.366 1.00 54.59 92 VAL A O 1
ATOM 700 N N . THR A 1 93 ? -17.013 17.576 18.862 1.00 51.34 93 THR A N 1
ATOM 701 C CA . THR A 1 93 ? -18.302 18.018 19.420 1.00 51.34 93 THR A CA 1
ATOM 702 C C . THR A 1 93 ? -18.102 18.958 20.610 1.00 51.34 93 THR A C 1
ATOM 704 O O . THR A 1 93 ? -18.802 19.963 20.732 1.00 51.34 93 THR A O 1
ATOM 707 N N . ALA A 1 94 ? -17.105 18.695 21.460 1.00 54.03 94 ALA A N 1
ATOM 708 C CA . ALA A 1 94 ? -16.787 19.552 22.599 1.00 54.03 94 ALA A CA 1
ATOM 709 C C . ALA A 1 94 ? -16.269 20.939 22.171 1.00 54.03 94 ALA A C 1
ATOM 711 O O . ALA A 1 94 ? -16.684 21.953 22.739 1.00 54.03 94 ALA A O 1
ATOM 712 N N . ILE A 1 95 ? -15.422 21.006 21.136 1.00 57.22 95 ILE A N 1
ATOM 713 C CA . ILE A 1 95 ? -14.896 22.273 20.601 1.00 57.22 95 ILE A CA 1
ATOM 714 C C . ILE A 1 95 ? -16.005 23.070 19.898 1.00 57.22 95 ILE A C 1
ATOM 716 O O . ILE A 1 95 ? -16.154 24.266 20.153 1.00 57.22 95 ILE A O 1
ATOM 720 N N . ALA A 1 96 ? -16.845 22.415 19.094 1.00 57.28 96 ALA A N 1
ATOM 721 C CA . ALA A 1 96 ? -17.986 23.057 18.444 1.00 57.28 96 ALA A CA 1
ATOM 722 C C . ALA A 1 96 ? -18.993 23.604 19.472 1.00 57.28 96 ALA A C 1
ATOM 724 O O . ALA A 1 96 ? -19.446 24.744 19.365 1.00 57.28 96 ALA A O 1
ATOM 725 N N . ARG A 1 97 ? -19.288 22.834 20.530 1.00 57.22 97 ARG A N 1
ATOM 726 C CA . ARG A 1 97 ? -20.199 23.252 21.606 1.00 57.22 97 ARG A CA 1
ATOM 727 C C . ARG A 1 9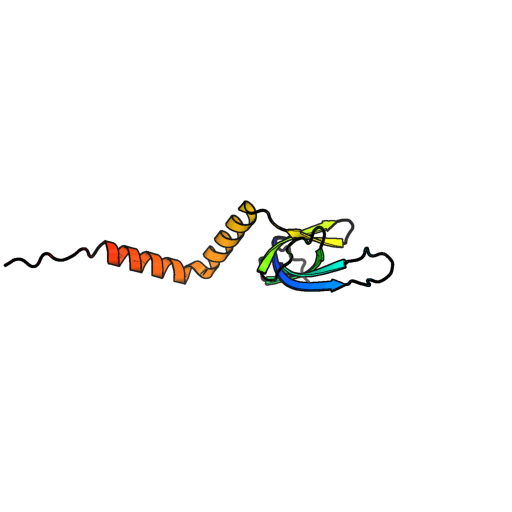7 ? -19.621 24.395 22.444 1.00 57.22 97 ARG A C 1
ATOM 729 O O . ARG A 1 97 ? -20.374 25.268 22.864 1.00 57.22 97 ARG A O 1
ATOM 736 N N . SER A 1 98 ? -18.303 24.417 22.653 1.00 55.09 98 SER A N 1
ATOM 737 C CA . SER A 1 98 ? -17.568 25.510 23.309 1.00 55.09 98 SER A CA 1
ATOM 738 C C . SER A 1 98 ? -17.662 26.821 22.518 1.00 55.09 98 SER A C 1
ATOM 740 O O . SER A 1 98 ? -18.015 27.860 23.081 1.00 55.09 98 SER A O 1
ATOM 742 N N . LEU A 1 99 ? -17.445 26.766 21.200 1.00 61.25 99 LEU A N 1
ATOM 743 C CA . LEU A 1 99 ? -17.533 27.936 20.323 1.00 61.25 99 LEU A CA 1
ATOM 744 C C . LEU A 1 99 ? -18.975 28.448 20.185 1.00 61.25 99 LEU A C 1
ATOM 746 O O . LEU A 1 99 ? -19.198 29.653 20.278 1.00 61.25 99 LEU A O 1
ATOM 750 N N . ALA A 1 100 ? -19.963 27.552 20.086 1.00 65.00 100 ALA A N 1
ATOM 751 C CA . ALA A 1 100 ? -21.380 27.921 20.083 1.00 65.00 100 ALA A CA 1
ATOM 752 C C . ALA A 1 100 ? -21.815 28.591 21.403 1.00 65.00 100 ALA A C 1
ATOM 754 O O . ALA A 1 100 ? -22.512 29.605 21.390 1.00 65.00 100 ALA A O 1
ATOM 755 N N . LYS A 1 101 ? -21.346 28.093 22.559 1.00 57.66 101 LYS A N 1
ATOM 756 C CA . LYS A 1 101 ? -21.612 28.725 23.866 1.00 57.66 101 LYS A CA 1
ATOM 757 C C . LYS A 1 101 ? -20.980 30.114 23.983 1.00 57.66 101 LYS A C 1
ATOM 759 O O . LYS A 1 101 ? -21.549 30.985 24.638 1.00 57.66 101 LYS A O 1
ATOM 764 N N . ARG A 1 102 ? -19.810 30.318 23.370 1.00 55.47 102 ARG A N 1
ATOM 765 C CA . ARG A 1 102 ? -19.096 31.602 23.374 1.00 55.47 102 ARG A CA 1
ATOM 766 C C . ARG A 1 102 ? -19.744 32.625 22.437 1.00 55.47 102 ARG A C 1
ATOM 768 O O . ARG A 1 102 ? -19.747 33.801 22.768 1.00 55.47 102 ARG A O 1
ATOM 775 N N . ALA A 1 103 ? -20.357 32.175 21.342 1.00 58.72 103 ALA A N 1
ATOM 776 C CA . ALA A 1 103 ? -21.142 33.023 20.445 1.00 58.72 103 ALA A CA 1
ATOM 777 C C . ALA A 1 103 ? -22.484 33.470 21.061 1.00 58.72 103 ALA A C 1
ATOM 779 O O . ALA A 1 103 ? -22.923 34.590 20.819 1.00 58.72 103 ALA A O 1
ATOM 780 N N . TRP A 1 104 ? -23.117 32.640 21.901 1.00 54.38 104 TRP A N 1
ATOM 781 C CA . TRP A 1 104 ? -24.353 33.019 22.606 1.00 54.38 104 TRP A CA 1
ATOM 782 C C . TRP A 1 104 ? -24.152 33.928 23.823 1.00 54.38 104 TRP A C 1
ATOM 784 O O . TRP A 1 104 ? -25.094 34.606 24.228 1.00 54.38 104 TRP A O 1
ATOM 794 N N . LYS A 1 105 ? -22.943 34.011 24.387 1.00 54.22 105 LYS A N 1
ATOM 795 C CA . LYS A 1 105 ? -22.595 35.046 25.374 1.00 54.22 105 LYS A CA 1
ATOM 796 C C . LYS A 1 105 ? -22.003 36.274 24.672 1.00 54.22 105 LYS A C 1
ATOM 798 O O . LYS A 1 105 ? -20.827 36.586 24.828 1.00 54.22 105 LYS A O 1
ATOM 803 N N . GLY A 1 106 ? -22.841 36.956 23.891 1.00 43.56 106 GLY A N 1
ATOM 804 C CA . GLY A 1 106 ? -22.607 38.344 23.484 1.00 43.56 106 GLY A CA 1
ATOM 805 C C . GLY A 1 106 ? -22.684 39.300 24.688 1.00 43.56 106 GLY A C 1
ATOM 806 O O . GLY A 1 106 ? -23.236 38.930 25.726 1.00 43.56 106 GLY A O 1
ATOM 807 N N . PRO A 1 107 ? -22.094 40.503 24.583 1.00 46.50 107 PRO A N 1
ATOM 808 C CA . PRO A 1 107 ? -21.682 41.317 25.720 1.00 46.50 107 PRO A CA 1
ATOM 809 C C . PRO A 1 107 ? -22.885 41.809 26.524 1.00 46.50 107 PRO A C 1
ATOM 811 O O . PRO A 1 107 ? -23.798 42.437 25.988 1.00 46.50 107 PRO A O 1
ATOM 814 N N . SER A 1 108 ? -22.860 41.569 27.835 1.00 45.75 108 SER A N 1
ATOM 815 C CA . SER A 1 108 ? -23.685 42.312 28.779 1.00 45.75 108 SER A CA 1
ATOM 816 C C . SER A 1 108 ? -23.342 43.794 28.637 1.00 45.75 108 SER A C 1
ATOM 818 O O . SER A 1 108 ? -22.256 44.222 29.031 1.00 45.75 108 SER A O 1
ATOM 820 N N . ARG A 1 109 ? -24.261 44.561 28.039 1.00 44.81 109 ARG A N 1
ATOM 821 C CA . ARG A 1 109 ? -24.301 46.023 28.127 1.00 44.81 109 ARG A CA 1
ATOM 822 C C . ARG A 1 109 ? -24.243 46.394 29.608 1.00 44.81 109 ARG A C 1
ATOM 824 O O . ARG A 1 109 ? -25.222 46.202 30.323 1.00 44.81 109 ARG A O 1
ATOM 831 N N . GLY A 1 110 ? -23.091 46.890 30.052 1.00 41.03 110 GLY A N 1
ATOM 832 C CA . GLY A 1 110 ? -23.005 47.690 31.264 1.00 41.03 110 GLY A CA 1
ATOM 833 C C . GLY A 1 110 ? -23.779 48.977 31.011 1.00 41.03 110 GLY A C 1
ATOM 834 O O . GLY A 1 110 ? -23.443 49.730 30.099 1.00 41.03 110 GLY A O 1
ATOM 835 N N . ALA A 1 111 ? -24.875 49.139 31.741 1.00 39.75 111 ALA A N 1
ATOM 836 C CA . ALA A 1 111 ? -25.609 50.383 31.851 1.00 39.75 111 ALA A CA 1
ATOM 837 C C . ALA A 1 111 ? -25.037 51.201 33.018 1.00 39.75 111 ALA A C 1
ATOM 839 O O . ALA A 1 111 ? -24.638 50.611 34.025 1.00 39.75 111 ALA A O 1
ATOM 840 N N . SER A 1 112 ? -25.118 52.525 32.838 1.00 38.50 112 SER A N 1
ATOM 841 C CA . SER A 1 112 ? -24.812 53.635 33.758 1.00 38.50 112 SER A CA 1
ATOM 842 C C . SER A 1 112 ? -23.357 54.076 33.863 1.00 38.50 112 SER A C 1
ATOM 844 O O . SER A 1 112 ? -22.506 53.299 34.339 1.00 38.50 112 SER A O 1
#

Mean predicted aligned error: 12.79 Å

Solvent-accessible surface 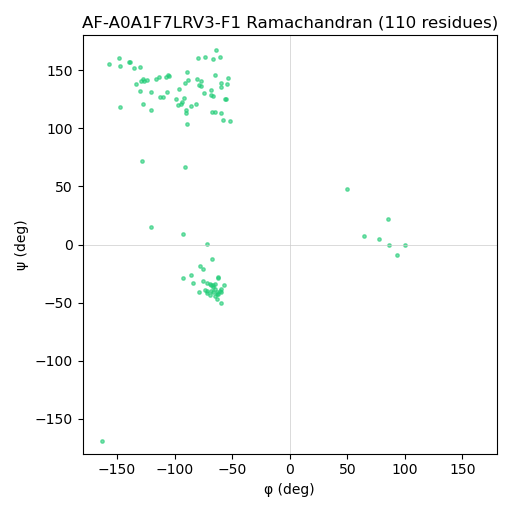area (backbone atoms only — not comparable to full-atom values): 6676 Å² total; per-residue (Å²): 136,80,92,79,90,64,58,50,43,27,28,26,73,42,73,51,72,36,75,80,56,62,91,96,54,66,69,70,36,38,39,31,37,29,41,25,54,91,74,49,74,46,80,28,38,49,76,60,58,89,83,73,48,72,69,38,48,29,38,49,48,76,54,96,92,40,47,30,32,38,74,52,53,76,67,58,44,54,55,51,52,53,60,52,46,64,76,58,36,75,62,55,54,51,54,54,52,50,53,53,55,55,64,71,61,62,82,81,79,83,77,134

Secondary structure (DSSP, 8-state):
-------SEEEEEEEEEESSPPTTSPSSEEEEEEEETTS-EEEEEES--TT--TT-EEEEEEETTEEEEEEPPHHHHHHHHHHHHTTSHHHHHHHHHHHHHHHH--------

Foldseek 3Di:
DDDDDFFQKWWFQDKDWCQPDDPPDDPGWIWTFTQTVVRDTDIATEPDCVPPDGGFIWGWDADPNGIYIDGDDPVVVVVVVVVVCVVVVPVVVVVVVVVVVVVVCDDDPDDD

Nearest PDB structures (foldseek):
  6ok1-assembly1_D  TM=8.083E-01  e=1.222E-04  Thermomonospora curvata DSM 43183
  7pyt-assembly1_A  TM=7.831E-01  e=2.596E-04  Geobacter metallireducens GS-15
  6htj-assembly1_B  TM=7.133E-01  e=5.290E-03  Saccharolobus solfataricus
  8cwo-assembly1_L  TM=7.517E-01  e=5.073E-02  Cutibacterium acnes
  6x6t-assembly1_R  TM=6.876E-01  e=9.597E-02  Escherichia co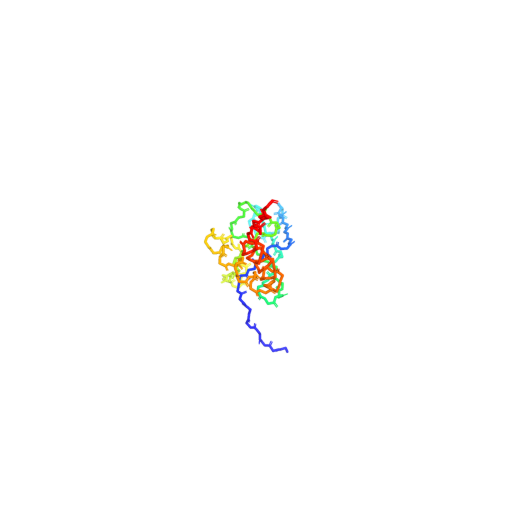li